Protein AF-A0A7V0WC71-F1 (afdb_monomer_lite)

Secondary structure (DSSP, 8-state):
--HHHHHHHHHHHHHHHHHHHHHHHHHHHHHHSGGGGTS-HHHHHHHHHHHHH-----TTSHHHHHHHHHHHHHHHHHHHHHHHHHHHHHHHHHHHHT-

pLDDT: mean 92.84, std 8.16, range [51.47, 98.44]

Sequence (99 aa):
MSGKYRLKRYLIVGAVAGGLLAIAVSLLMDTLFADSLNGTWRDAIVSDLHNFFHMNLTVNSPVVFIVFGIILLILSGFGALLGMIFTFFIIRFFSFLKG

Radius of gyration: 18.84 Å; chains: 1; bounding box: 42×28×51 Å

Structure (mmCIF, N/CA/C/O backbone):
data_AF-A0A7V0WC71-F1
#
_entry.id   AF-A0A7V0WC71-F1
#
loop_
_atom_site.group_PDB
_atom_site.id
_atom_site.type_symbol
_atom_site.label_atom_id
_atom_site.label_alt_id
_atom_site.label_comp_id
_atom_site.label_asym_id
_atom_site.label_entity_id
_atom_site.label_seq_id
_atom_site.pdbx_PDB_ins_code
_atom_site.Cartn_x
_atom_site.Cartn_y
_atom_site.Cartn_z
_atom_site.occupancy
_atom_site.B_iso_or_equiv
_atom_site.auth_seq_id
_atom_site.auth_comp_id
_atom_site.auth_asym_id
_atom_site.auth_atom_id
_atom_site.pdbx_PDB_model_num
ATOM 1 N N . MET A 1 1 ? -15.541 -14.641 27.742 1.00 51.47 1 MET A N 1
ATOM 2 C CA . MET A 1 1 ? -14.420 -14.369 26.807 1.00 51.47 1 MET A CA 1
ATOM 3 C C . MET A 1 1 ? -13.806 -13.008 27.131 1.00 51.47 1 MET A C 1
ATOM 5 O O . MET A 1 1 ? -14.512 -12.012 27.069 1.00 51.47 1 MET A O 1
ATOM 9 N N . SER A 1 2 ? -12.533 -12.965 27.539 1.00 56.03 2 SER A N 1
ATOM 10 C CA . SER A 1 2 ? -11.856 -11.750 28.039 1.00 56.03 2 SER A CA 1
ATOM 11 C C . SER A 1 2 ? -11.791 -10.626 26.989 1.00 56.03 2 SER A C 1
ATOM 13 O O . SER A 1 2 ? -11.428 -10.867 25.836 1.00 56.03 2 SER A O 1
ATOM 15 N N . GLY A 1 3 ? -12.107 -9.386 27.390 1.00 70.88 3 GLY A N 1
ATOM 16 C CA . GLY A 1 3 ? -12.139 -8.199 26.519 1.00 70.88 3 GLY A CA 1
ATOM 17 C C . GLY A 1 3 ? -10.842 -7.933 25.739 1.00 70.88 3 GLY A C 1
ATOM 18 O O . GLY A 1 3 ? -10.887 -7.353 24.655 1.00 70.88 3 GLY A O 1
ATOM 19 N N . LYS A 1 4 ? -9.700 -8.457 26.210 1.00 70.88 4 LYS A N 1
ATOM 20 C CA . LYS A 1 4 ? -8.405 -8.378 25.512 1.00 70.88 4 LYS A CA 1
ATOM 21 C C . LYS A 1 4 ? -8.408 -9.097 24.154 1.00 70.88 4 LYS A C 1
ATOM 23 O O . LYS A 1 4 ? -7.787 -8.611 23.212 1.00 70.88 4 LYS A O 1
ATOM 28 N N .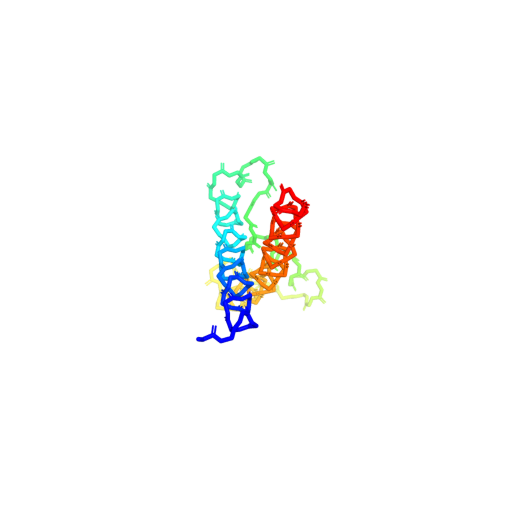 TYR A 1 5 ? -9.126 -10.217 24.025 1.00 72.44 5 TYR A N 1
ATOM 29 C CA . TYR A 1 5 ? -9.205 -10.969 22.763 1.00 72.44 5 TYR A CA 1
ATOM 30 C C . TYR A 1 5 ? -10.033 -10.234 21.702 1.00 72.44 5 TYR A C 1
ATOM 32 O O . TYR A 1 5 ? -9.706 -10.283 20.518 1.00 72.44 5 TYR A O 1
ATOM 40 N N . ARG A 1 6 ? -11.070 -9.497 22.124 1.00 82.88 6 ARG A N 1
ATOM 41 C CA . ARG A 1 6 ? -11.890 -8.680 21.217 1.00 82.88 6 ARG A CA 1
ATOM 42 C C . ARG A 1 6 ? -11.101 -7.490 20.675 1.00 82.88 6 ARG A C 1
ATOM 44 O O . ARG A 1 6 ? -11.126 -7.265 19.471 1.00 82.88 6 ARG A O 1
ATOM 51 N N . LEU A 1 7 ? -10.348 -6.793 21.532 1.00 87.88 7 LEU A N 1
ATOM 52 C CA . LEU A 1 7 ? -9.502 -5.665 21.122 1.00 87.88 7 LEU A CA 1
ATOM 53 C C . LEU A 1 7 ? -8.473 -6.077 20.063 1.00 87.88 7 LEU A C 1
ATOM 55 O O . LEU A 1 7 ? -8.404 -5.455 19.007 1.00 87.8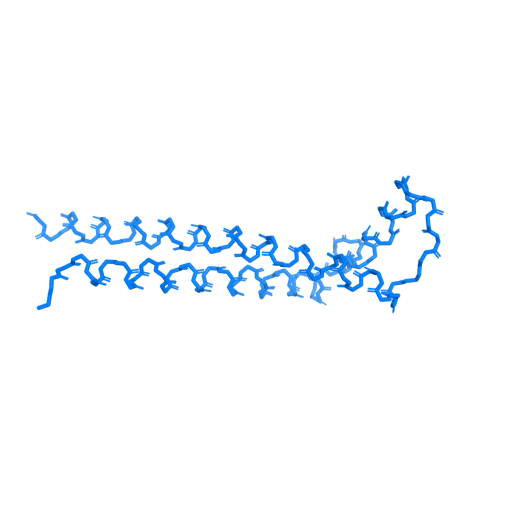8 7 LEU A O 1
ATOM 59 N N . LYS A 1 8 ? -7.724 -7.161 20.310 1.00 91.19 8 LYS A N 1
ATOM 60 C CA . LYS A 1 8 ? -6.740 -7.676 19.344 1.00 91.19 8 LYS A CA 1
ATOM 61 C C . LYS A 1 8 ? -7.375 -7.976 17.987 1.00 91.19 8 LYS A C 1
ATOM 63 O O . LYS A 1 8 ? -6.823 -7.591 16.964 1.00 91.19 8 LYS A O 1
ATOM 68 N N . ARG A 1 9 ? -8.551 -8.613 17.972 1.00 93.31 9 ARG A N 1
ATOM 69 C CA . ARG A 1 9 ? -9.259 -8.932 16.726 1.00 93.31 9 ARG A CA 1
ATOM 70 C C . ARG A 1 9 ? -9.646 -7.675 15.945 1.00 93.31 9 ARG A C 1
ATOM 72 O O . ARG A 1 9 ? -9.436 -7.650 14.740 1.00 93.31 9 ARG A O 1
ATOM 79 N N . TYR A 1 10 ? -10.169 -6.641 16.606 1.00 93.94 10 TYR A N 1
ATOM 80 C CA . TYR A 1 10 ? -10.517 -5.390 15.923 1.00 93.94 10 TYR A CA 1
ATOM 81 C C . TYR A 1 10 ? -9.286 -4.681 15.354 1.00 93.94 10 TYR A C 1
ATOM 83 O O . TYR A 1 10 ? -9.327 -4.244 14.211 1.00 93.94 10 TYR A O 1
ATOM 91 N N . LEU A 1 11 ? -8.176 -4.637 16.097 1.00 95.38 11 LEU A N 1
ATOM 92 C CA . LEU A 1 11 ? -6.926 -4.054 15.599 1.00 95.38 11 LEU A CA 1
ATOM 93 C C . LEU A 1 11 ? -6.379 -4.808 14.379 1.00 95.38 11 LEU A C 1
ATOM 95 O O . LEU A 1 11 ? -5.931 -4.172 13.431 1.00 95.38 11 LEU A O 1
ATOM 99 N N . ILE A 1 12 ? -6.467 -6.143 14.369 1.00 96.88 12 ILE A N 1
ATOM 100 C CA . ILE A 1 12 ? -6.083 -6.962 13.207 1.00 96.88 12 ILE A CA 1
ATOM 101 C C . ILE A 1 12 ? -6.989 -6.667 12.009 1.00 96.88 12 ILE A C 1
ATOM 103 O O . ILE A 1 12 ? -6.488 -6.502 10.904 1.00 96.88 12 ILE A O 1
ATOM 107 N N . VAL A 1 13 ? -8.307 -6.566 12.209 1.00 96.62 13 VAL A N 1
ATOM 108 C CA . VAL A 1 13 ? -9.240 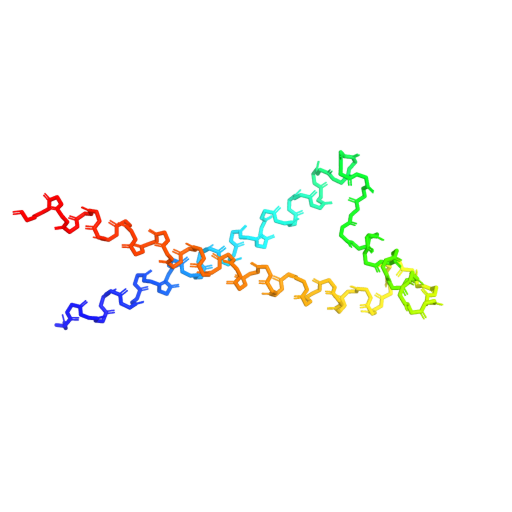-6.210 11.125 1.00 96.62 13 VAL A CA 1
ATOM 109 C C . VAL A 1 13 ? -8.911 -4.828 10.563 1.00 96.62 13 VAL A C 1
ATOM 111 O O . VAL A 1 13 ? -8.846 -4.675 9.348 1.00 96.62 13 VAL A O 1
ATOM 114 N N . GLY A 1 14 ? -8.642 -3.852 11.433 1.00 96.69 14 GLY A N 1
ATOM 115 C CA . GLY A 1 14 ? -8.187 -2.522 11.036 1.00 96.69 14 GLY A CA 1
ATOM 116 C C . GLY A 1 14 ? -6.909 -2.562 10.206 1.00 96.69 14 GLY A C 1
ATOM 117 O O . GLY A 1 14 ? -6.830 -1.916 9.166 1.00 96.69 14 GLY A O 1
ATOM 118 N N . ALA A 1 15 ? -5.934 -3.368 10.627 1.00 98.12 15 ALA A N 1
ATOM 119 C CA . ALA A 1 15 ? -4.685 -3.542 9.901 1.00 98.12 15 ALA A CA 1
ATOM 120 C C . ALA A 1 15 ? -4.894 -4.185 8.521 1.00 98.12 15 ALA A C 1
ATOM 122 O O . ALA A 1 15 ? -4.424 -3.669 7.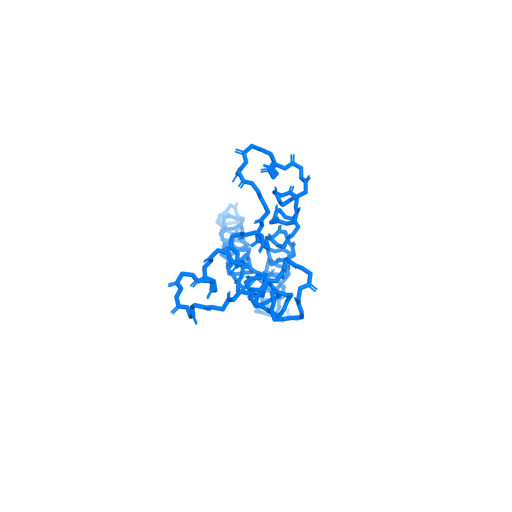514 1.00 98.12 15 ALA A O 1
ATOM 123 N N . VAL A 1 16 ? -5.654 -5.277 8.438 1.00 98.12 16 VAL A N 1
ATOM 124 C CA . VAL A 1 16 ? -5.928 -5.944 7.155 1.00 98.12 16 VAL A CA 1
ATOM 125 C C . VAL A 1 16 ? -6.693 -5.017 6.208 1.00 98.12 16 VAL A C 1
ATOM 127 O O . VAL A 1 16 ? -6.316 -4.890 5.045 1.00 98.12 16 VAL A O 1
ATOM 130 N N . ALA A 1 17 ? -7.725 -4.326 6.700 1.00 97.94 17 ALA A N 1
ATOM 131 C CA . ALA A 1 17 ? -8.490 -3.376 5.897 1.00 97.94 17 ALA A CA 1
ATOM 132 C C . ALA A 1 17 ? -7.616 -2.214 5.404 1.00 97.94 17 ALA A C 1
ATOM 134 O O . ALA A 1 17 ? -7.663 -1.874 4.226 1.00 97.94 17 ALA A O 1
ATOM 135 N N . GLY A 1 18 ? -6.784 -1.642 6.279 1.00 98.12 18 GLY A N 1
ATOM 136 C CA . GLY A 1 18 ? -5.873 -0.558 5.920 1.00 98.12 18 GLY A CA 1
ATOM 137 C C . GLY A 1 18 ? -4.845 -0.966 4.862 1.00 98.12 18 GLY A C 1
ATOM 138 O O . GLY A 1 18 ? -4.625 -0.221 3.910 1.00 98.12 18 GLY A O 1
ATOM 139 N N . GLY A 1 19 ? -4.258 -2.162 4.979 1.00 98.31 19 GLY A N 1
ATOM 140 C CA . GLY A 1 19 ? -3.301 -2.669 3.991 1.00 98.31 19 GLY A CA 1
ATOM 141 C C . GLY A 1 19 ? -3.939 -2.908 2.621 1.00 98.31 19 GLY A C 1
ATOM 142 O O . GLY A 1 19 ? -3.411 -2.463 1.604 1.00 98.31 19 GLY A O 1
ATOM 143 N N . LEU A 1 20 ? -5.122 -3.532 2.591 1.00 98.19 20 LEU A N 1
ATOM 144 C CA . LEU A 1 20 ? -5.870 -3.747 1.348 1.00 98.19 20 LEU A CA 1
ATOM 145 C C . LEU A 1 20 ? -6.288 -2.430 0.684 1.00 98.19 20 LEU A C 1
ATOM 147 O O . LEU A 1 20 ? -6.158 -2.294 -0.530 1.00 98.19 20 LEU A O 1
ATOM 151 N N . LEU A 1 21 ? -6.753 -1.453 1.468 1.00 98.00 21 LEU A N 1
ATOM 152 C CA . LEU A 1 21 ? -7.124 -0.136 0.949 1.00 98.00 21 LEU A CA 1
ATOM 153 C C . LEU A 1 21 ? -5.918 0.613 0.377 1.00 98.00 21 LEU A C 1
ATOM 155 O O . LEU A 1 21 ? -6.048 1.234 -0.673 1.00 98.00 21 LEU A O 1
ATOM 159 N N . ALA A 1 22 ? -4.748 0.526 1.012 1.00 97.88 22 ALA A N 1
ATOM 160 C CA . ALA A 1 22 ? -3.532 1.150 0.493 1.00 97.88 22 ALA A CA 1
ATOM 161 C C . ALA A 1 22 ? -3.117 0.568 -0.868 1.00 97.88 22 ALA A C 1
ATOM 163 O O . ALA A 1 22 ? -2.820 1.330 -1.788 1.00 97.88 22 ALA A O 1
ATOM 164 N N . ILE A 1 23 ? -3.170 -0.761 -1.027 1.00 97.31 23 ILE A N 1
ATOM 165 C CA . ILE A 1 23 ? -2.936 -1.405 -2.330 1.00 97.31 23 ILE A CA 1
ATOM 166 C C . ILE A 1 23 ? -3.980 -0.930 -3.347 1.00 97.31 23 ILE A C 1
ATOM 168 O O . ILE A 1 23 ? -3.619 -0.522 -4.448 1.00 97.31 23 ILE A O 1
ATOM 172 N N . ALA A 1 24 ? -5.266 -0.960 -2.985 1.00 97.12 24 ALA A N 1
ATOM 173 C CA . ALA A 1 24 ? -6.345 -0.579 -3.890 1.00 97.12 24 ALA A CA 1
ATOM 174 C C . ALA A 1 24 ? -6.185 0.864 -4.389 1.00 97.12 24 ALA A C 1
ATOM 176 O O . ALA A 1 24 ? -6.230 1.102 -5.592 1.00 97.12 24 ALA A O 1
ATOM 177 N N . VAL A 1 25 ? -5.933 1.816 -3.487 1.00 95.94 25 VAL A N 1
ATOM 178 C CA . VAL A 1 25 ? -5.707 3.223 -3.847 1.00 95.94 25 VAL A CA 1
ATOM 179 C C . VAL A 1 25 ? -4.466 3.376 -4.724 1.00 95.94 25 VAL A C 1
ATOM 181 O O . VAL A 1 25 ? -4.525 4.087 -5.720 1.00 95.94 25 VAL A O 1
ATOM 184 N N . SER A 1 26 ? -3.368 2.681 -4.418 1.00 94.94 26 SER A N 1
ATOM 185 C CA . SER A 1 26 ? -2.146 2.732 -5.230 1.00 94.94 26 SER A CA 1
ATOM 186 C C . SER A 1 26 ? -2.362 2.242 -6.661 1.00 94.94 26 SER A C 1
ATOM 188 O O . SER A 1 26 ? -1.934 2.908 -7.602 1.00 94.94 26 SER A O 1
ATOM 190 N N . LEU A 1 27 ? -3.084 1.132 -6.837 1.00 94.88 27 LEU A N 1
ATOM 191 C CA . LEU A 1 27 ? -3.431 0.606 -8.159 1.00 94.88 27 LEU A CA 1
ATOM 192 C C . LEU A 1 27 ? -4.426 1.510 -8.899 1.00 94.88 27 LEU A C 1
ATOM 194 O O . LEU A 1 27 ? -4.343 1.655 -10.116 1.00 94.88 27 LEU A O 1
ATOM 198 N N . LEU A 1 28 ? -5.356 2.147 -8.184 1.00 94.69 28 LEU A N 1
ATOM 199 C CA . LEU A 1 28 ? -6.255 3.142 -8.772 1.00 94.69 28 LEU A CA 1
ATOM 200 C C . LEU A 1 28 ? -5.488 4.385 -9.235 1.00 94.69 28 LEU A C 1
ATOM 202 O O . LEU A 1 28 ? -5.768 4.888 -10.317 1.00 94.69 28 LEU A O 1
ATOM 206 N N . MET A 1 29 ? -4.498 4.853 -8.470 1.00 93.25 29 MET A N 1
ATOM 207 C CA . MET A 1 29 ? -3.604 5.934 -8.905 1.00 93.25 29 MET A CA 1
ATOM 208 C C . MET A 1 29 ? -2.842 5.549 -10.174 1.00 93.25 29 MET A C 1
ATOM 210 O O . MET A 1 29 ? -2.778 6.343 -11.107 1.00 93.25 29 MET A O 1
ATOM 214 N N . ASP A 1 30 ? -2.350 4.311 -10.241 1.00 92.56 30 ASP A N 1
ATOM 215 C CA . ASP A 1 30 ? -1.611 3.804 -11.401 1.00 92.56 30 ASP A CA 1
ATOM 216 C C . ASP A 1 30 ? -2.463 3.662 -12.666 1.00 92.56 30 ASP A C 1
ATOM 218 O O . ASP A 1 30 ? -1.953 3.750 -13.773 1.00 92.56 30 ASP A O 1
ATOM 222 N N . THR A 1 31 ? -3.763 3.404 -12.520 1.00 90.31 31 THR A N 1
ATOM 223 C CA . THR A 1 31 ? -4.645 3.096 -13.658 1.00 90.31 31 THR A CA 1
ATOM 224 C C . THR A 1 31 ? -5.487 4.282 -14.100 1.00 90.31 31 THR A C 1
ATOM 226 O O . THR A 1 31 ? -5.687 4.473 -15.295 1.00 90.31 31 THR A O 1
ATOM 229 N N . LEU A 1 32 ? -5.989 5.078 -13.156 1.00 92.94 32 LEU A N 1
ATOM 230 C CA . LEU A 1 32 ? -6.906 6.186 -13.434 1.00 92.94 32 LEU A CA 1
ATOM 231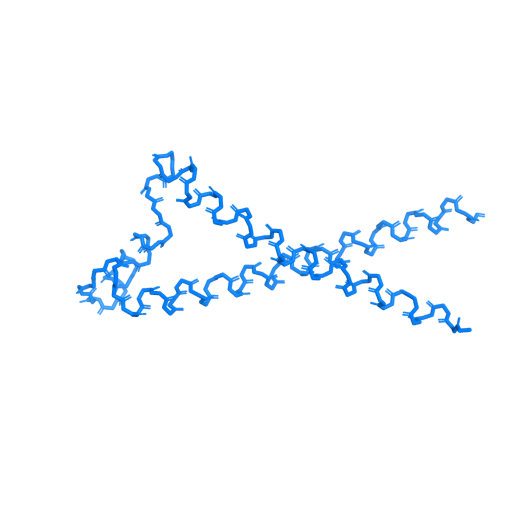 C C . LEU A 1 32 ? -6.201 7.539 -13.509 1.00 92.94 32 LEU A C 1
ATOM 233 O O . LEU A 1 32 ? -6.738 8.466 -14.109 1.00 92.94 32 LEU A O 1
ATOM 237 N N . PHE A 1 33 ? -5.031 7.669 -12.883 1.00 90.56 33 PHE A N 1
ATOM 238 C CA . PHE A 1 33 ? -4.339 8.949 -12.745 1.00 90.56 33 PHE A CA 1
ATOM 239 C C . PHE A 1 33 ? -2.941 8.960 -13.370 1.00 90.56 33 PHE A C 1
ATOM 241 O O . PHE A 1 33 ? -2.263 9.977 -13.252 1.00 90.56 33 PHE A O 1
ATOM 248 N N . ALA A 1 34 ? -2.518 7.898 -14.068 1.00 89.25 34 ALA A N 1
ATOM 249 C CA . ALA A 1 34 ? -1.191 7.822 -14.689 1.00 89.25 34 ALA A CA 1
ATOM 250 C C . ALA A 1 34 ? -0.876 9.040 -15.570 1.00 89.25 34 ALA A C 1
ATOM 252 O O . ALA A 1 34 ? 0.178 9.651 -15.418 1.00 89.25 34 ALA A O 1
ATOM 253 N N . ASP A 1 35 ? -1.818 9.464 -16.415 1.00 87.50 35 ASP A N 1
ATOM 254 C CA . ASP A 1 35 ? -1.621 10.620 -17.300 1.00 87.50 35 ASP A CA 1
ATOM 255 C C . ASP A 1 35 ? -1.410 11.925 -16.518 1.00 87.50 35 ASP A C 1
ATOM 257 O O . ASP A 1 35 ? -0.620 12.779 -16.910 1.00 87.50 35 ASP A O 1
ATOM 261 N N . SER A 1 36 ? -2.088 12.075 -15.375 1.00 90.56 36 SER A N 1
ATOM 262 C CA . SER A 1 36 ? -1.936 13.246 -14.498 1.00 90.56 36 SER A CA 1
ATOM 263 C C . SER A 1 36 ? -0.671 13.184 -13.637 1.00 90.56 36 SER A C 1
ATOM 265 O O . SER A 1 36 ? -0.203 14.215 -13.158 1.00 90.56 36 SER A O 1
ATOM 267 N N . LEU A 1 37 ? -0.130 11.983 -13.421 1.00 86.88 37 LEU A N 1
ATOM 268 C CA . LEU A 1 37 ? 1.029 11.711 -12.570 1.00 86.88 37 LEU A CA 1
ATOM 269 C C . LEU A 1 37 ? 2.320 11.467 -13.374 1.00 86.88 37 LEU A C 1
ATOM 271 O O . LEU A 1 37 ? 3.330 11.083 -12.791 1.00 86.88 37 LEU A O 1
ATOM 275 N N . ASN A 1 38 ? 2.311 11.759 -14.681 1.00 88.06 38 ASN A N 1
ATOM 276 C CA . ASN A 1 38 ? 3.434 11.577 -15.612 1.00 88.06 38 ASN A CA 1
ATOM 277 C C . ASN A 1 38 ? 3.908 10.121 -15.769 1.00 88.06 38 ASN A C 1
ATOM 279 O O . ASN A 1 38 ? 5.099 9.871 -15.959 1.00 88.06 38 ASN A O 1
ATOM 283 N N . GLY A 1 39 ? 2.983 9.166 -15.721 1.00 90.12 39 GLY A N 1
ATOM 284 C CA . GLY A 1 39 ? 3.245 7.753 -15.980 1.00 90.12 39 GLY A CA 1
ATOM 285 C C . GLY A 1 39 ? 2.816 6.837 -14.840 1.00 90.12 39 GLY A C 1
ATOM 286 O O . GLY A 1 39 ? 2.142 7.243 -13.893 1.00 90.12 39 GLY A O 1
ATOM 287 N N . THR A 1 40 ? 3.198 5.570 -14.965 1.00 94.44 40 THR A N 1
ATOM 288 C CA . THR A 1 40 ? 2.884 4.512 -14.001 1.00 94.44 40 THR A CA 1
ATOM 289 C C . THR A 1 40 ? 4.034 4.282 -13.021 1.00 94.44 40 THR A C 1
ATOM 291 O O . THR A 1 40 ? 5.189 4.637 -13.269 1.00 94.44 40 THR A O 1
ATOM 294 N N . TRP A 1 41 ? 3.755 3.583 -11.923 1.00 93.56 41 TRP A N 1
ATOM 295 C CA . TRP A 1 41 ? 4.769 3.086 -10.996 1.00 93.56 41 TRP A CA 1
ATOM 296 C C . TRP A 1 41 ? 5.846 2.267 -11.703 1.00 93.56 41 TRP A C 1
ATOM 298 O O . TRP A 1 41 ? 7.015 2.335 -11.336 1.00 93.56 41 TRP A O 1
ATOM 308 N N . ARG A 1 42 ? 5.476 1.487 -12.724 1.00 94.75 42 ARG A N 1
ATOM 309 C CA . ARG A 1 42 ? 6.437 0.661 -13.463 1.00 94.75 42 ARG A CA 1
ATOM 310 C C . ARG A 1 42 ? 7.360 1.504 -14.341 1.00 94.75 42 ARG A C 1
ATOM 312 O O . ARG A 1 42 ? 8.533 1.155 -14.454 1.00 94.75 42 ARG A O 1
ATOM 319 N N . ASP A 1 43 ? 6.876 2.619 -14.885 1.00 94.75 43 ASP A N 1
ATOM 320 C CA . ASP A 1 43 ? 7.711 3.574 -15.626 1.00 94.75 43 ASP A CA 1
ATOM 321 C C . ASP A 1 43 ? 8.733 4.239 -14.698 1.00 94.75 43 ASP A C 1
ATOM 323 O O . ASP A 1 43 ? 9.922 4.305 -15.019 1.00 94.75 43 ASP A O 1
ATOM 327 N N . ALA A 1 44 ? 8.293 4.642 -13.501 1.00 94.25 44 ALA A N 1
ATOM 328 C CA . ALA A 1 44 ? 9.175 5.187 -12.472 1.00 94.25 44 ALA A CA 1
ATOM 329 C C . ALA A 1 44 ? 10.255 4.174 -12.051 1.00 94.25 44 ALA A C 1
ATOM 331 O O . ALA A 1 44 ? 11.433 4.514 -12.007 1.00 94.25 44 ALA A O 1
ATOM 332 N N . ILE A 1 45 ? 9.884 2.906 -11.841 1.00 95.62 45 ILE A N 1
ATOM 333 C CA . ILE A 1 45 ? 10.838 1.839 -11.498 1.00 95.62 45 ILE A CA 1
ATOM 334 C C . ILE A 1 45 ? 11.878 1.638 -12.603 1.00 95.62 45 ILE A C 1
ATOM 336 O O . ILE A 1 45 ? 13.058 1.474 -12.301 1.00 95.62 45 ILE A O 1
ATOM 340 N N . VAL A 1 46 ? 11.473 1.630 -13.878 1.00 96.44 46 VAL A N 1
ATOM 341 C CA . VAL A 1 46 ? 12.423 1.517 -14.998 1.00 96.44 46 VAL A CA 1
ATOM 342 C C . VAL A 1 46 ? 13.404 2.686 -14.990 1.00 96.44 46 VAL A C 1
ATOM 344 O O . VAL A 1 46 ? 14.608 2.459 -15.107 1.00 96.44 46 VAL A O 1
ATOM 347 N N . SER A 1 47 ? 12.903 3.911 -14.810 1.00 94.94 47 SER A N 1
ATOM 348 C CA . SER A 1 47 ? 13.736 5.113 -14.703 1.00 94.94 47 SER A CA 1
ATOM 349 C C . SER A 1 47 ? 14.740 5.000 -13.552 1.00 94.94 47 SER A C 1
ATOM 351 O O . SER A 1 47 ? 15.937 5.192 -13.751 1.00 94.94 47 SER A O 1
ATOM 353 N N . ASP A 1 48 ? 14.292 4.592 -12.365 1.00 94.31 48 ASP A N 1
ATOM 354 C CA . ASP A 1 48 ? 15.156 4.442 -11.192 1.00 94.31 48 ASP A CA 1
ATOM 355 C C . ASP A 1 48 ? 16.214 3.347 -11.390 1.00 94.31 48 ASP A C 1
ATOM 357 O O . ASP A 1 48 ? 17.390 3.548 -11.084 1.00 94.31 48 ASP A O 1
ATOM 361 N N . LEU A 1 49 ? 15.840 2.193 -11.950 1.00 95.00 49 LEU A N 1
ATOM 362 C CA . LEU A 1 49 ? 16.785 1.107 -12.228 1.00 95.00 49 LEU A CA 1
ATOM 363 C C . LEU A 1 49 ? 17.829 1.502 -13.278 1.00 95.00 49 LEU A C 1
ATOM 365 O O . LEU A 1 49 ? 18.995 1.111 -13.164 1.00 95.00 49 LEU A O 1
ATOM 369 N N . HIS A 1 50 ? 17.437 2.304 -14.265 1.00 95.31 50 HIS A N 1
ATOM 370 C CA . HIS A 1 50 ? 18.375 2.889 -15.211 1.00 95.31 50 HIS A CA 1
ATOM 371 C C . HIS A 1 50 ? 19.319 3.879 -14.516 1.00 95.31 50 HIS A C 1
ATOM 373 O O . HIS A 1 50 ? 20.533 3.758 -14.647 1.00 95.31 50 HIS A O 1
ATOM 379 N N . ASN A 1 51 ? 18.793 4.804 -13.713 1.00 95.88 51 ASN A N 1
ATOM 380 C CA . ASN A 1 51 ? 19.589 5.866 -13.092 1.00 95.88 51 ASN A CA 1
ATOM 381 C C . ASN A 1 51 ? 20.554 5.354 -12.012 1.00 95.88 51 ASN A C 1
ATOM 383 O O . ASN A 1 51 ? 21.680 5.837 -11.913 1.00 95.88 51 ASN A O 1
ATOM 387 N N . PHE A 1 52 ? 20.142 4.376 -11.200 1.00 95.81 52 PHE A N 1
ATOM 388 C CA . PHE A 1 52 ? 20.970 3.864 -10.103 1.00 95.81 52 PHE A CA 1
ATOM 389 C C . PHE A 1 52 ? 21.894 2.720 -10.522 1.00 95.81 52 PHE A C 1
ATOM 391 O O . PHE A 1 52 ? 23.005 2.608 -10.004 1.00 95.81 52 PHE A O 1
ATOM 398 N N . PHE A 1 53 ? 21.454 1.865 -11.449 1.00 94.25 53 PHE A N 1
ATOM 399 C CA . PHE A 1 53 ? 22.172 0.637 -11.802 1.00 94.25 53 PHE A CA 1
ATOM 400 C C . PHE A 1 53 ? 22.592 0.566 -13.273 1.00 94.25 53 PHE A C 1
ATOM 402 O O . PHE A 1 53 ? 23.191 -0.431 -13.672 1.00 94.25 53 PHE A O 1
ATOM 409 N N . HIS A 1 54 ? 22.304 1.594 -14.081 1.00 93.38 54 HIS A N 1
ATOM 410 C CA . HIS A 1 54 ? 22.570 1.625 -15.527 1.00 93.38 54 HIS A CA 1
ATOM 411 C C . HIS A 1 54 ? 21.949 0.436 -16.281 1.00 93.38 54 HIS A C 1
ATOM 413 O O . HIS A 1 54 ? 22.440 0.013 -17.329 1.00 93.38 54 HIS A O 1
ATOM 419 N N . MET A 1 55 ? 20.859 -0.124 -15.747 1.00 89.94 55 MET A N 1
ATOM 420 C CA . MET A 1 55 ? 20.154 -1.244 -16.360 1.00 89.94 55 MET A CA 1
ATOM 421 C C . MET A 1 55 ? 19.096 -0.735 -17.340 1.00 89.94 55 MET A C 1
ATOM 423 O O . MET A 1 55 ? 18.135 -0.078 -16.952 1.00 89.94 55 MET A O 1
ATOM 427 N N . ASN A 1 56 ? 19.238 -1.093 -18.616 1.00 91.12 56 ASN A N 1
ATOM 428 C CA . ASN A 1 56 ? 18.234 -0.809 -19.641 1.00 91.12 56 ASN A CA 1
ATOM 429 C C . ASN A 1 56 ? 17.176 -1.911 -19.650 1.00 91.12 56 ASN A C 1
ATOM 431 O O . ASN A 1 56 ? 17.310 -2.917 -20.348 1.00 91.12 56 ASN A O 1
ATOM 435 N N . LEU A 1 57 ? 16.136 -1.729 -18.840 1.00 92.44 57 LEU A N 1
ATOM 436 C CA . LEU A 1 57 ? 15.022 -2.664 -18.725 1.00 92.44 57 LEU A CA 1
ATOM 437 C C . LEU A 1 57 ? 13.776 -2.119 -19.415 1.00 92.44 57 LEU A C 1
ATOM 439 O O . LEU A 1 57 ? 13.554 -0.915 -19.489 1.00 92.44 57 LEU A O 1
ATOM 443 N N . THR A 1 58 ? 12.932 -3.027 -19.898 1.00 93.50 58 THR A N 1
ATOM 444 C CA . THR A 1 58 ? 11.592 -2.678 -20.369 1.00 93.50 58 THR A CA 1
ATOM 445 C C . THR A 1 58 ? 10.595 -2.743 -19.211 1.00 93.50 58 THR A C 1
ATOM 447 O O . THR A 1 58 ? 10.772 -3.513 -18.261 1.00 93.50 58 THR A O 1
ATOM 450 N N . VAL A 1 59 ? 9.507 -1.978 -19.315 1.00 92.75 59 VAL A N 1
ATOM 451 C CA . VAL A 1 59 ? 8.416 -1.915 -18.319 1.00 92.75 59 VAL A CA 1
ATOM 452 C C . VAL A 1 59 ? 7.799 -3.294 -18.037 1.00 92.75 59 VAL A C 1
ATOM 454 O O . VAL A 1 59 ? 7.340 -3.570 -16.932 1.00 92.75 59 VAL A O 1
ATOM 457 N N . ASN A 1 60 ? 7.840 -4.195 -19.023 1.00 94.19 60 ASN A N 1
ATOM 458 C CA . ASN A 1 60 ? 7.310 -5.557 -18.926 1.00 94.19 60 ASN A CA 1
ATOM 459 C C . ASN A 1 60 ? 8.348 -6.592 -18.455 1.00 94.19 60 ASN A C 1
ATOM 461 O O . ASN A 1 60 ? 8.081 -7.793 -18.496 1.00 94.19 60 ASN A O 1
ATOM 465 N N . SER A 1 61 ? 9.545 -6.165 -18.050 1.00 95.12 61 SER A N 1
ATOM 466 C CA . SER A 1 61 ? 10.579 -7.089 -17.585 1.00 95.12 61 SER A CA 1
ATOM 467 C C . SER A 1 61 ? 10.217 -7.711 -16.223 1.00 95.12 61 SER A C 1
ATOM 469 O O . SER A 1 61 ? 9.635 -7.037 -15.367 1.00 95.12 61 SER A O 1
ATOM 471 N N . PRO A 1 62 ? 10.591 -8.981 -15.960 1.00 95.38 62 PRO A N 1
ATOM 472 C CA . PRO A 1 62 ? 10.299 -9.637 -14.681 1.00 95.38 62 PRO A CA 1
ATOM 473 C C . PRO A 1 62 ? 10.856 -8.885 -13.466 1.00 95.38 62 PRO A C 1
ATOM 475 O O . PRO A 1 62 ? 10.226 -8.853 -12.413 1.00 95.38 62 PRO A O 1
ATOM 478 N N . VAL A 1 63 ? 12.019 -8.244 -13.621 1.00 95.38 63 VAL A N 1
ATOM 479 C CA . VAL A 1 63 ? 12.670 -7.465 -12.559 1.00 95.38 63 VAL A CA 1
ATOM 480 C C . VAL A 1 63 ? 11.790 -6.293 -12.119 1.00 95.38 63 VAL A C 1
ATOM 482 O O . VAL A 1 63 ? 11.596 -6.100 -10.921 1.00 95.38 63 VAL A O 1
ATOM 485 N N . VAL A 1 64 ? 11.192 -5.561 -13.065 1.00 96.25 64 VAL A N 1
ATOM 486 C CA . VAL A 1 64 ? 10.290 -4.437 -12.765 1.00 96.25 64 VAL A CA 1
ATOM 487 C C . VAL A 1 64 ? 9.055 -4.916 -12.000 1.00 96.25 64 VAL A C 1
ATOM 489 O O . VAL A 1 64 ? 8.672 -4.287 -11.017 1.00 96.25 64 VAL A O 1
ATOM 492 N N . PHE A 1 65 ? 8.471 -6.062 -12.370 1.00 95.88 65 PHE A N 1
ATOM 493 C CA . PHE A 1 65 ? 7.338 -6.639 -11.633 1.00 95.88 65 PHE A CA 1
ATOM 494 C C . PHE A 1 65 ? 7.702 -7.063 -10.207 1.00 95.88 65 PHE A C 1
ATOM 496 O O . PHE A 1 65 ? 6.906 -6.854 -9.292 1.00 95.88 65 PHE A O 1
ATOM 503 N N . ILE A 1 66 ? 8.894 -7.630 -10.002 1.00 97.00 66 ILE A N 1
ATOM 504 C CA . ILE A 1 66 ? 9.377 -7.998 -8.664 1.00 97.00 66 ILE A CA 1
ATOM 505 C C . ILE A 1 66 ? 9.526 -6.745 -7.796 1.00 97.00 66 ILE A C 1
ATOM 507 O O . ILE A 1 66 ? 9.002 -6.708 -6.683 1.00 97.00 66 ILE A O 1
ATOM 511 N N . VAL A 1 67 ? 10.188 -5.705 -8.311 1.00 96.31 67 VAL A N 1
ATOM 512 C CA . VAL A 1 67 ? 10.365 -4.437 -7.587 1.00 96.31 67 VAL A CA 1
ATOM 513 C C . VAL A 1 67 ? 9.012 -3.788 -7.293 1.00 96.31 67 VAL A C 1
ATOM 515 O O . VAL A 1 67 ? 8.761 -3.382 -6.160 1.00 96.31 67 VAL A O 1
ATOM 518 N N . PHE A 1 68 ? 8.102 -3.765 -8.267 1.00 96.12 68 PHE A N 1
ATOM 519 C CA . PHE A 1 68 ? 6.754 -3.237 -8.078 1.00 96.12 68 PHE A CA 1
ATOM 520 C C . PHE A 1 68 ? 5.987 -3.997 -6.986 1.00 96.12 68 PHE A C 1
ATOM 522 O O . PHE A 1 68 ? 5.386 -3.383 -6.106 1.00 96.12 68 PHE A O 1
ATOM 529 N N . GLY A 1 69 ? 6.072 -5.330 -6.975 1.00 96.69 69 GLY A N 1
ATOM 530 C CA . GLY A 1 69 ? 5.488 -6.162 -5.923 1.00 96.69 69 GLY A CA 1
ATOM 531 C C . GLY A 1 69 ? 6.052 -5.857 -4.530 1.00 96.69 69 GLY A C 1
ATOM 532 O O . GLY A 1 69 ? 5.292 -5.797 -3.563 1.00 96.69 69 GLY A O 1
ATOM 533 N N . ILE A 1 70 ? 7.361 -5.600 -4.421 1.00 97.06 70 ILE A N 1
ATOM 534 C CA . ILE A 1 70 ? 8.001 -5.188 -3.161 1.00 97.06 70 ILE A CA 1
ATOM 535 C C . ILE A 1 70 ? 7.461 -3.830 -2.695 1.00 97.06 70 ILE A C 1
ATOM 537 O O . ILE A 1 70 ? 7.123 -3.683 -1.520 1.00 97.06 70 ILE A O 1
ATOM 541 N N . ILE A 1 71 ? 7.324 -2.854 -3.598 1.00 96.25 71 ILE A N 1
ATOM 542 C CA . ILE A 1 71 ? 6.761 -1.534 -3.273 1.00 96.25 71 ILE A CA 1
ATOM 543 C C . ILE A 1 71 ? 5.323 -1.674 -2.760 1.00 96.25 71 ILE A C 1
ATOM 545 O O . ILE A 1 71 ? 4.997 -1.127 -1.706 1.00 96.25 71 ILE A O 1
ATOM 549 N N . LEU A 1 72 ? 4.478 -2.458 -3.439 1.00 96.62 72 LEU A N 1
ATOM 550 C CA . LEU A 1 72 ? 3.103 -2.710 -2.995 1.00 96.62 72 LEU A CA 1
ATOM 551 C C . LEU A 1 72 ? 3.047 -3.406 -1.630 1.00 96.62 72 LEU A C 1
ATOM 553 O O . LEU A 1 72 ? 2.185 -3.080 -0.813 1.00 96.62 72 LEU A O 1
ATOM 557 N N . LEU A 1 73 ? 3.966 -4.335 -1.351 1.00 97.25 73 LEU A N 1
ATOM 558 C CA . LEU A 1 73 ? 4.060 -4.997 -0.050 1.00 97.25 73 LEU A CA 1
ATOM 559 C C . LEU A 1 73 ? 4.403 -3.998 1.063 1.00 97.25 73 LEU A C 1
ATOM 561 O O . LEU A 1 73 ? 3.756 -3.997 2.112 1.00 97.25 73 LEU A O 1
ATOM 565 N N . ILE A 1 74 ? 5.389 -3.128 0.828 1.00 97.38 74 ILE A N 1
ATOM 566 C CA . ILE A 1 74 ? 5.777 -2.072 1.772 1.00 97.38 74 ILE A CA 1
ATOM 567 C C . ILE A 1 74 ? 4.598 -1.125 2.007 1.00 97.38 74 ILE A C 1
ATOM 569 O O . ILE A 1 74 ? 4.256 -0.832 3.155 1.00 97.38 74 ILE A O 1
ATOM 573 N N . LEU A 1 75 ? 3.932 -0.692 0.936 1.00 97.00 75 LEU A N 1
ATOM 574 C CA . LEU A 1 75 ? 2.790 0.211 1.016 1.00 97.00 75 LEU A CA 1
ATOM 575 C C . LEU A 1 75 ? 1.607 -0.420 1.762 1.00 97.00 75 LEU A C 1
ATOM 577 O O . LEU A 1 75 ? 0.976 0.238 2.588 1.00 97.00 75 LEU A O 1
ATOM 581 N N . SER A 1 76 ? 1.347 -1.708 1.538 1.00 98.00 76 SER A N 1
ATOM 582 C CA . SER A 1 76 ? 0.372 -2.485 2.307 1.00 98.00 76 SER A CA 1
ATOM 583 C C . SER A 1 76 ? 0.727 -2.525 3.793 1.00 98.00 76 SER A C 1
ATOM 585 O O . SER A 1 76 ? -0.143 -2.332 4.640 1.00 98.00 76 SER A O 1
ATOM 587 N N . GLY A 1 77 ? 2.011 -2.685 4.130 1.00 98.12 77 GLY A N 1
ATOM 588 C CA . GLY A 1 77 ? 2.498 -2.597 5.507 1.00 98.12 77 GLY A CA 1
ATOM 589 C C . GLY A 1 77 ? 2.202 -1.239 6.153 1.00 98.12 77 GLY A C 1
ATOM 590 O O . GLY A 1 77 ? 1.670 -1.189 7.265 1.00 98.12 77 GLY A O 1
ATOM 591 N N . PHE A 1 78 ? 2.465 -0.137 5.442 1.00 98.00 78 PHE A N 1
ATOM 592 C CA . PHE A 1 78 ? 2.115 1.211 5.906 1.00 98.00 78 PHE A CA 1
ATOM 593 C C . PHE A 1 78 ? 0.604 1.399 6.062 1.00 98.00 78 PHE A C 1
ATOM 595 O O . PHE A 1 78 ? 0.148 1.877 7.102 1.00 98.00 78 PHE A O 1
ATOM 602 N N . GLY A 1 79 ? -0.182 0.975 5.072 1.00 98.31 79 GLY A N 1
ATOM 603 C CA . GLY A 1 79 ? -1.640 1.001 5.139 1.00 98.31 79 GLY A CA 1
ATOM 604 C C . GLY A 1 79 ? -2.174 0.219 6.333 1.00 98.31 79 GLY A C 1
ATOM 605 O O . GLY A 1 79 ? -3.061 0.690 7.045 1.00 98.31 79 GLY A O 1
ATOM 606 N N . ALA A 1 80 ? -1.594 -0.946 6.612 1.00 98.44 80 ALA A N 1
ATOM 607 C CA . ALA A 1 80 ? -1.976 -1.775 7.741 1.00 98.44 80 ALA A CA 1
ATOM 608 C C . ALA A 1 80 ? -1.649 -1.122 9.085 1.00 98.44 80 ALA A C 1
ATOM 610 O O . ALA A 1 80 ? -2.474 -1.136 10.002 1.00 98.44 80 ALA A O 1
ATOM 611 N N . LEU A 1 81 ? -0.483 -0.489 9.204 1.00 98.25 81 LEU A N 1
ATOM 612 C CA . LEU A 1 81 ? -0.133 0.277 10.395 1.00 98.25 81 LEU A CA 1
ATOM 613 C C . LEU A 1 81 ? -1.126 1.428 10.624 1.00 98.25 81 LEU A C 1
ATOM 615 O O . LEU A 1 81 ? -1.653 1.577 11.727 1.00 98.25 81 LEU A O 1
ATOM 619 N N . LEU A 1 82 ? -1.441 2.196 9.579 1.00 98.00 82 LEU A N 1
ATOM 620 C CA . LEU A 1 82 ? -2.406 3.295 9.657 1.00 98.00 82 LEU A CA 1
ATOM 621 C C . LEU A 1 82 ? -3.814 2.805 10.011 1.00 98.00 82 LEU A C 1
ATOM 623 O O . LEU A 1 82 ? -4.461 3.385 10.881 1.00 98.00 82 LEU A O 1
ATOM 627 N N . GLY A 1 83 ? -4.276 1.710 9.405 1.00 98.00 83 GLY A N 1
ATOM 628 C CA . GLY A 1 83 ? -5.574 1.107 9.711 1.00 98.00 83 GLY A CA 1
ATOM 629 C C . GLY A 1 83 ? -5.670 0.597 11.152 1.00 98.00 83 GLY A C 1
ATOM 630 O O . GLY A 1 83 ? -6.708 0.751 11.808 1.00 98.00 83 GLY A O 1
ATOM 631 N N . MET A 1 84 ? -4.574 0.054 11.690 1.00 97.94 84 MET A N 1
ATOM 632 C CA . MET A 1 84 ? -4.473 -0.327 13.099 1.00 97.94 84 MET A CA 1
ATOM 633 C C . MET A 1 84 ? -4.580 0.894 14.019 1.00 97.94 84 MET A C 1
ATOM 635 O O . MET A 1 84 ? -5.376 0.878 14.960 1.00 97.94 84 MET A O 1
ATOM 639 N N . ILE A 1 85 ? -3.812 1.952 13.737 1.00 97.50 85 ILE A N 1
ATOM 640 C CA . ILE A 1 85 ? -3.812 3.204 14.506 1.00 97.50 85 ILE A CA 1
ATOM 641 C C . ILE A 1 85 ? -5.201 3.850 14.477 1.00 97.50 85 ILE A C 1
ATOM 643 O O . ILE A 1 85 ? -5.750 4.193 15.524 1.00 97.50 85 ILE A O 1
ATOM 647 N N . PHE A 1 86 ? -5.810 3.958 13.297 1.00 97.38 86 PHE A N 1
ATOM 648 C CA . PHE A 1 86 ? -7.160 4.489 13.133 1.00 97.38 86 PHE A CA 1
ATOM 649 C C . PHE A 1 86 ? -8.175 3.710 13.976 1.00 97.38 86 PHE A C 1
ATOM 651 O O . PHE A 1 86 ? -8.924 4.289 14.763 1.00 97.38 86 PHE A O 1
ATOM 658 N N . THR A 1 87 ? -8.151 2.379 13.887 1.00 97.12 87 THR A N 1
ATOM 659 C CA . THR A 1 87 ? -9.058 1.522 14.660 1.00 97.12 87 THR A CA 1
ATOM 660 C C . THR A 1 87 ? -8.838 1.668 16.164 1.00 97.12 87 THR A C 1
ATOM 662 O O . THR A 1 87 ? -9.803 1.700 16.930 1.00 97.12 87 THR A O 1
ATOM 665 N N . PHE A 1 88 ? -7.585 1.799 16.603 1.00 95.88 88 PHE A N 1
ATOM 666 C CA . PHE A 1 88 ? -7.256 2.069 17.999 1.00 95.88 88 PHE A CA 1
ATOM 667 C C . PHE A 1 88 ? -7.906 3.369 18.494 1.00 95.88 88 PHE A C 1
ATOM 669 O O . PHE A 1 88 ? -8.561 3.359 19.540 1.00 95.88 88 PHE A O 1
ATOM 676 N N . PHE A 1 89 ? -7.793 4.460 17.730 1.00 96.62 89 PHE A N 1
ATO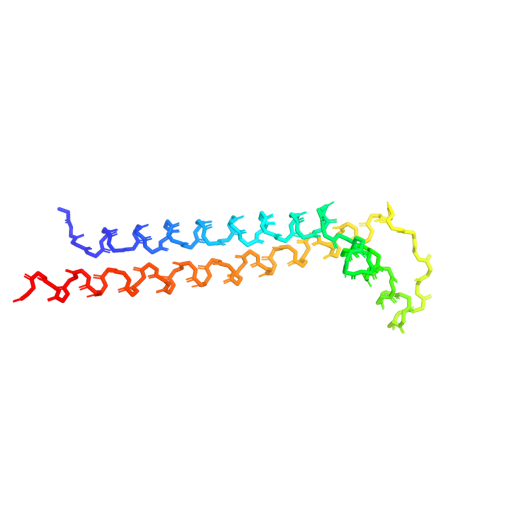M 677 C CA . PHE A 1 89 ? -8.418 5.737 18.081 1.00 96.62 89 PHE A CA 1
ATOM 678 C C . PHE A 1 89 ? -9.942 5.646 18.133 1.00 96.62 89 PHE A C 1
ATOM 680 O O . PHE A 1 89 ? -10.540 6.127 19.094 1.00 96.62 89 PHE A O 1
ATOM 687 N N . ILE A 1 90 ? -10.571 4.966 17.171 1.00 95.56 90 ILE A N 1
ATOM 688 C CA . ILE A 1 90 ? -12.024 4.750 17.161 1.00 95.56 90 ILE A CA 1
ATOM 689 C C . ILE A 1 90 ? -12.481 4.002 18.419 1.00 95.56 90 ILE A C 1
ATOM 691 O O . ILE A 1 90 ? -13.413 4.433 19.100 1.00 95.56 90 ILE A O 1
ATOM 695 N N . ILE A 1 91 ? -11.805 2.908 18.781 1.00 93.81 91 ILE A N 1
ATOM 696 C CA . ILE A 1 91 ? -12.137 2.147 19.993 1.00 93.81 91 ILE A CA 1
ATOM 697 C C . ILE A 1 91 ? -11.967 3.018 21.240 1.00 93.81 91 ILE A C 1
ATOM 699 O O . ILE A 1 91 ? -12.819 2.990 22.130 1.00 93.81 91 ILE A O 1
ATOM 703 N N . ARG A 1 92 ? -10.883 3.800 21.311 1.00 92.50 92 ARG A N 1
ATOM 704 C CA . ARG A 1 92 ? -10.614 4.681 22.450 1.00 92.50 92 ARG A CA 1
ATOM 705 C C . ARG A 1 92 ? -11.677 5.769 22.584 1.00 92.50 92 ARG A C 1
ATOM 707 O O . ARG A 1 92 ? -12.157 5.991 23.692 1.00 92.50 92 ARG A O 1
ATOM 714 N N . PHE A 1 93 ? -12.075 6.382 21.474 1.00 94.69 93 PHE A N 1
ATOM 715 C CA . PHE A 1 93 ? -13.119 7.400 21.419 1.00 94.69 93 PHE A CA 1
ATOM 716 C C . PHE A 1 93 ? -14.469 6.862 21.913 1.00 94.69 93 PHE A C 1
ATOM 718 O O . PHE A 1 93 ? -15.066 7.424 22.827 1.00 94.69 93 PHE A O 1
ATOM 725 N N . PHE A 1 94 ? -14.921 5.714 21.402 1.00 93.38 94 PHE A N 1
ATOM 726 C CA . PHE A 1 94 ? -16.181 5.115 21.858 1.00 93.38 94 PHE A CA 1
ATOM 727 C C . PHE A 1 94 ? -16.123 4.590 23.293 1.00 93.38 94 PHE A C 1
ATOM 729 O O . PHE A 1 94 ? -17.146 4.557 23.972 1.00 93.38 94 PHE A O 1
ATOM 736 N N . SER A 1 95 ? -14.951 4.163 23.765 1.00 89.88 95 SER A N 1
ATOM 737 C CA . SER A 1 95 ? -14.770 3.800 25.170 1.00 89.88 95 SER A CA 1
ATOM 738 C C . SER A 1 95 ? -14.870 5.015 26.087 1.00 89.88 95 SER A C 1
ATOM 740 O O . SER A 1 95 ? -15.360 4.860 27.197 1.00 89.88 95 SER A O 1
ATOM 742 N N . PHE A 1 96 ? -14.398 6.183 25.644 1.00 92.12 96 PHE A N 1
ATOM 743 C CA . PHE A 1 96 ? -14.520 7.434 26.387 1.00 92.12 96 PHE A CA 1
ATOM 744 C C . PHE A 1 96 ? -15.981 7.887 26.483 1.00 92.12 96 PHE A C 1
ATOM 746 O O . PHE A 1 96 ? -16.426 8.224 27.565 1.00 92.12 96 PHE A O 1
ATOM 753 N N . LEU A 1 97 ? -16.749 7.803 25.392 1.00 93.25 97 LEU A N 1
ATOM 754 C CA . LEU A 1 97 ? -18.171 8.186 25.380 1.00 93.25 97 LEU A CA 1
ATOM 755 C C . LEU A 1 97 ? -19.091 7.293 26.233 1.00 93.25 97 LEU A C 1
ATOM 757 O O . LEU A 1 97 ? -20.228 7.671 26.497 1.00 93.25 97 LEU A O 1
ATOM 761 N N . LYS A 1 98 ? -18.653 6.077 26.576 1.00 84.31 98 LYS A N 1
ATOM 762 C CA . LYS A 1 98 ? -19.430 5.120 27.384 1.00 84.31 98 LYS A CA 1
ATOM 763 C C . LYS A 1 98 ? -19.088 5.157 28.876 1.00 84.31 98 LYS A C 1
ATOM 765 O O . LYS A 1 98 ? -19.756 4.455 29.633 1.00 84.31 98 LYS A O 1
ATOM 770 N N . GLY A 1 99 ? -18.020 5.860 29.254 1.00 63.78 99 GLY A N 1
ATOM 771 C CA . GLY A 1 99 ? -17.656 6.122 30.649 1.00 63.78 99 GLY A CA 1
ATOM 772 C C . GLY A 1 99 ? -18.300 7.408 31.127 1.00 63.78 99 GLY A C 1
ATOM 773 O O . GLY A 1 99 ? -18.604 7.459 32.335 1.00 63.78 99 GLY A O 1
#

Foldseek 3Di:
DDPVVVLVVLLQVLLQVQLVVQLVVLVCCQPVVQVVVVHHQLVVLQVVCCVPPVDNDDSPDPVSVVVVVVVSVVSSNVRSVVSSVVSVVVVVVVVVVVD